Protein AF-A0A382YER0-F1 (afdb_monomer_lite)

Foldseek 3Di:
DVVVVQVVVVVDPPDPDDEAQDADPVVVVVCVVSVGHYDHAHPVQPDPVSSVVRRVVVVD

pLDDT: mean 95.54, std 2.73, range [79.56, 98.12]

Secondary structure (DSSP, 8-state):
-HHHHHHHHTT-TT-S---EEE--HHHHHHHHHTT--EEE--TT-SSHHHHHHHHHHHH-

Organism: NCBI:txid408172

Structure (mmCIF, N/CA/C/O backbone):
data_AF-A0A382YER0-F1
#
_entry.id   AF-A0A382YER0-F1
#
loop_
_atom_site.group_PDB
_atom_site.id
_atom_site.type_symbol
_atom_site.label_atom_id
_atom_site.label_alt_id
_atom_site.label_comp_id
_atom_site.label_asym_id
_atom_site.label_entity_id
_atom_site.label_seq_id
_atom_site.pdbx_PDB_ins_code
_atom_site.Cartn_x
_atom_site.Cartn_y
_atom_site.Cartn_z
_atom_site.occupancy
_atom_site.B_iso_or_equiv
_atom_site.auth_seq_id
_atom_site.auth_comp_id
_atom_site.auth_asym_id
_atom_site.auth_atom_id
_atom_site.pdbx_PDB_model_num
ATOM 1 N N . MET A 1 1 ? -2.985 15.205 -1.213 1.00 89.00 1 MET A N 1
ATOM 2 C CA . MET A 1 1 ? -4.025 14.383 -1.876 1.00 89.00 1 MET A CA 1
ATOM 3 C C . MET A 1 1 ? -4.083 12.974 -1.293 1.00 89.00 1 MET A C 1
ATOM 5 O O . MET A 1 1 ? -5.118 12.641 -0.739 1.00 89.00 1 MET A O 1
ATOM 9 N N . ILE A 1 2 ? -3.005 12.178 -1.355 1.00 93.38 2 ILE A N 1
ATOM 10 C CA . ILE A 1 2 ? -3.016 10.779 -0.880 1.00 93.38 2 ILE A CA 1
ATOM 11 C C . ILE A 1 2 ? -3.324 10.636 0.619 1.00 93.38 2 ILE A C 1
ATOM 13 O O . ILE A 1 2 ? -4.166 9.824 0.984 1.00 93.38 2 ILE A O 1
ATOM 17 N N . GLU A 1 3 ? -2.759 11.503 1.467 1.00 95.00 3 GLU A N 1
ATOM 18 C CA . GLU A 1 3 ? -3.075 11.506 2.901 1.00 95.00 3 GLU A CA 1
ATOM 19 C C . GLU A 1 3 ? -4.566 11.741 3.161 1.00 95.00 3 GLU A C 1
ATOM 21 O O . GLU A 1 3 ? -5.185 11.038 3.948 1.00 95.00 3 GLU A O 1
ATOM 26 N N . HIS A 1 4 ? -5.178 12.691 2.456 1.00 96.31 4 HIS A N 1
ATOM 27 C CA . HIS A 1 4 ? -6.607 12.972 2.598 1.00 96.31 4 HIS A CA 1
ATOM 28 C C . HIS A 1 4 ? -7.478 11.765 2.232 1.00 96.31 4 HIS A C 1
ATOM 30 O O . HIS A 1 4 ? -8.487 11.518 2.889 1.00 96.31 4 HIS A O 1
ATOM 36 N N . VAL A 1 5 ? -7.080 11.000 1.209 1.00 96.38 5 VAL A N 1
ATOM 37 C CA . VAL A 1 5 ? -7.751 9.745 0.840 1.00 96.38 5 VAL A CA 1
ATOM 38 C C . VAL A 1 5 ? -7.596 8.720 1.960 1.00 96.38 5 VAL A C 1
ATOM 40 O O . VAL A 1 5 ? -8.603 8.210 2.436 1.00 96.38 5 VAL A O 1
ATOM 43 N N . TYR A 1 6 ? -6.371 8.486 2.439 1.00 97.50 6 TYR A N 1
ATOM 44 C CA . TYR A 1 6 ? -6.097 7.547 3.529 1.00 97.50 6 TYR A CA 1
ATOM 45 C C . TYR A 1 6 ? -6.912 7.869 4.787 1.00 97.50 6 TYR A C 1
ATOM 47 O O . TYR A 1 6 ? -7.660 7.028 5.278 1.00 97.50 6 TYR A O 1
ATOM 55 N N . ARG A 1 7 ? -6.851 9.123 5.256 1.00 96.38 7 ARG A N 1
ATOM 56 C CA . ARG A 1 7 ? -7.569 9.573 6.457 1.00 96.38 7 ARG A CA 1
ATOM 57 C C . ARG A 1 7 ? -9.073 9.373 6.323 1.00 96.38 7 ARG A C 1
ATOM 59 O O . ARG A 1 7 ? -9.704 8.951 7.282 1.00 96.38 7 ARG A O 1
ATOM 66 N N . ARG A 1 8 ? -9.647 9.653 5.148 1.00 97.00 8 ARG A N 1
ATOM 67 C CA . ARG A 1 8 ? -11.076 9.419 4.897 1.00 97.00 8 ARG A CA 1
ATOM 68 C C . ARG A 1 8 ? -11.423 7.937 4.856 1.00 97.00 8 ARG A C 1
ATOM 70 O O . ARG A 1 8 ? -12.453 7.567 5.408 1.00 97.00 8 ARG A O 1
ATOM 77 N N . SER A 1 9 ? -10.576 7.101 4.262 1.00 97.25 9 SER A N 1
ATOM 78 C CA . SER A 1 9 ? -10.763 5.647 4.264 1.00 97.25 9 SER A CA 1
ATOM 79 C C . SER A 1 9 ? -10.763 5.077 5.685 1.00 97.25 9 SER A C 1
ATOM 81 O O . SER A 1 9 ? -11.583 4.217 5.987 1.00 97.25 9 SER A O 1
ATOM 83 N N . CYS A 1 10 ? -9.929 5.605 6.588 1.00 96.62 10 CYS A N 1
ATOM 84 C CA . CYS A 1 10 ? -9.908 5.203 8.000 1.00 96.62 10 CYS A CA 1
ATOM 85 C C . CYS A 1 10 ? -11.178 5.577 8.791 1.00 96.62 10 CYS A C 1
ATOM 87 O O . CYS A 1 10 ? -11.352 5.089 9.901 1.00 96.62 10 CYS A O 1
ATOM 89 N N . LEU A 1 11 ? -12.053 6.447 8.268 1.00 96.75 11 LEU A N 1
ATOM 90 C CA . LEU A 1 11 ? -13.320 6.804 8.927 1.00 96.75 11 LEU A CA 1
ATOM 91 C C . LEU A 1 11 ? -14.449 5.804 8.636 1.00 96.75 11 LEU A C 1
ATOM 93 O O . LEU A 1 11 ? -15.532 5.923 9.211 1.00 96.75 11 LEU A O 1
ATOM 97 N N . VAL A 1 12 ? -14.234 4.858 7.720 1.00 96.19 12 VAL A N 1
ATOM 98 C CA . VAL A 1 12 ? -15.230 3.848 7.355 1.00 96.19 12 VAL A CA 1
ATOM 99 C C . VAL A 1 12 ? -15.369 2.836 8.493 1.00 96.19 12 VAL A C 1
ATOM 101 O O . VAL A 1 12 ? -14.384 2.283 8.973 1.00 96.19 12 VAL A O 1
ATOM 104 N N . SER A 1 13 ? -16.604 2.582 8.928 1.00 94.94 13 SER A N 1
ATOM 105 C CA . SER A 1 13 ? -16.897 1.537 9.910 1.00 94.94 13 SER A CA 1
ATOM 106 C C . SER A 1 13 ? -16.803 0.141 9.285 1.00 94.94 13 SER A C 1
ATOM 108 O O . SER A 1 13 ? -17.045 -0.034 8.093 1.00 94.94 13 SER A O 1
ATOM 110 N N . ASN A 1 14 ? -16.501 -0.871 10.107 1.00 95.38 14 ASN A N 1
ATOM 111 C CA . ASN A 1 14 ? -16.363 -2.277 9.692 1.00 95.38 14 ASN A CA 1
ATOM 112 C C . ASN A 1 14 ? -15.190 -2.555 8.731 1.00 95.38 14 ASN A C 1
ATOM 114 O O . ASN A 1 14 ? -15.271 -3.455 7.897 1.00 95.38 14 ASN A O 1
ATOM 118 N N . VAL A 1 15 ? -14.105 -1.789 8.844 1.00 95.62 15 VAL A N 1
ATOM 119 C CA . VAL A 1 15 ? -12.822 -2.070 8.188 1.00 95.62 15 VAL A CA 1
ATOM 120 C C . VAL A 1 15 ? -11.768 -2.222 9.279 1.00 95.62 15 VAL A C 1
ATOM 122 O O . VAL A 1 15 ? -11.549 -1.285 10.042 1.00 95.62 15 VAL A O 1
ATOM 125 N N . ASP A 1 16 ? -11.120 -3.386 9.357 1.00 94.25 16 ASP A N 1
ATOM 126 C CA . ASP A 1 16 ? -10.118 -3.658 10.399 1.00 94.25 16 ASP A CA 1
ATOM 127 C C . ASP A 1 16 ? -8.827 -2.859 10.184 1.00 94.25 16 ASP A C 1
ATOM 129 O O . ASP A 1 16 ? -8.220 -2.365 11.134 1.00 94.25 16 ASP A O 1
ATOM 133 N N . LYS A 1 17 ? -8.399 -2.726 8.921 1.00 94.56 17 LYS A N 1
ATOM 134 C CA . LYS A 1 17 ? -7.167 -2.029 8.547 1.00 94.56 17 LYS A CA 1
ATOM 135 C C . LYS A 1 17 ? -7.282 -1.384 7.170 1.00 94.56 17 LYS A C 1
ATOM 137 O O . LYS A 1 17 ? -7.823 -1.970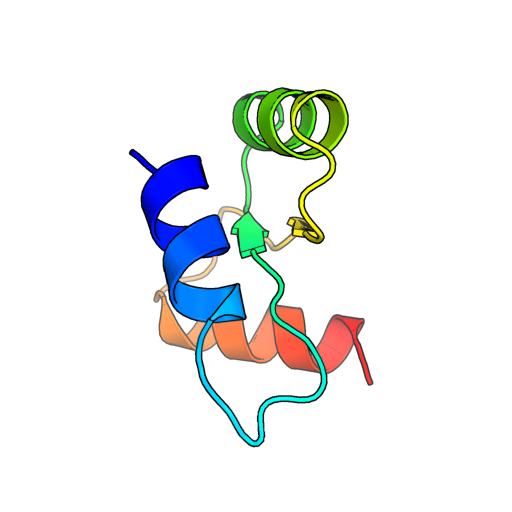 6.237 1.00 94.56 17 LYS A O 1
ATOM 142 N N . VAL A 1 18 ? -6.706 -0.192 7.038 1.00 96.88 18 VAL A N 1
ATOM 143 C CA . VAL A 1 18 ? -6.499 0.500 5.761 1.00 96.88 18 VAL A CA 1
ATOM 144 C C . VAL A 1 18 ? -4.998 0.574 5.511 1.00 96.88 18 VAL A C 1
ATOM 146 O O . VAL A 1 18 ? -4.257 0.978 6.398 1.00 96.88 18 VAL A O 1
ATOM 149 N N . VAL A 1 19 ? -4.548 0.192 4.316 1.00 97.12 19 VAL A N 1
ATOM 150 C CA . VAL A 1 19 ? -3.129 0.207 3.922 1.00 97.12 19 VAL A CA 1
ATOM 151 C C . VAL A 1 19 ? -3.000 0.821 2.529 1.00 97.12 19 VAL A C 1
ATOM 153 O O . VAL A 1 19 ? -3.830 0.560 1.657 1.00 97.12 19 VAL A O 1
ATOM 156 N N . LEU A 1 20 ? -1.964 1.629 2.302 1.00 97.44 20 LEU A N 1
ATOM 157 C CA . LEU A 1 20 ? -1.600 2.131 0.975 1.00 97.44 20 LEU A CA 1
ATOM 158 C C . LEU A 1 20 ? -0.661 1.151 0.261 1.00 97.44 20 LEU A C 1
ATOM 160 O O . LEU A 1 20 ? 0.412 0.845 0.765 1.00 97.44 20 LEU A O 1
ATOM 164 N N . ALA A 1 21 ? -1.017 0.704 -0.941 1.00 97.44 21 ALA A N 1
ATOM 165 C CA . ALA A 1 21 ? -0.093 -0.023 -1.813 1.00 97.44 21 ALA A CA 1
ATOM 166 C C . ALA A 1 21 ? 0.658 0.973 -2.711 1.00 97.44 21 ALA A C 1
ATOM 168 O O . ALA A 1 21 ? 0.044 1.618 -3.565 1.00 97.44 21 ALA A O 1
ATOM 169 N N . ILE A 1 22 ? 1.968 1.120 -2.506 1.00 96.62 22 ILE A N 1
ATOM 170 C CA . ILE A 1 22 ? 2.815 2.115 -3.189 1.00 96.62 22 ILE A CA 1
ATOM 171 C C . ILE A 1 22 ? 4.008 1.442 -3.881 1.00 96.62 22 ILE A C 1
ATOM 173 O O . ILE A 1 22 ? 4.379 0.329 -3.521 1.00 96.62 22 ILE A O 1
ATOM 177 N N . CYS A 1 23 ? 4.619 2.103 -4.866 1.00 95.75 23 CYS A N 1
ATOM 178 C CA . CYS A 1 23 ? 5.795 1.590 -5.593 1.00 95.75 23 CYS A CA 1
ATOM 179 C C . CYS A 1 23 ? 6.946 2.591 -5.735 1.00 95.75 23 CYS A C 1
ATOM 181 O O . CYS A 1 23 ? 7.891 2.344 -6.482 1.00 95.75 23 CYS A O 1
ATOM 183 N N . GLU A 1 24 ? 6.866 3.738 -5.062 1.00 93.88 24 GLU A N 1
ATOM 184 C CA . GLU A 1 24 ? 7.862 4.799 -5.182 1.00 93.88 24 GLU A CA 1
ATOM 185 C C . GLU A 1 24 ? 8.405 5.183 -3.808 1.00 93.88 24 GLU A C 1
ATOM 187 O O . GLU A 1 24 ? 7.635 5.461 -2.889 1.00 93.88 24 GLU A O 1
ATOM 192 N N . GLU A 1 25 ? 9.729 5.298 -3.704 1.00 90.25 25 GLU A N 1
ATOM 193 C CA . GLU A 1 25 ? 10.443 5.704 -2.482 1.00 90.25 25 GLU A CA 1
ATOM 194 C C . GLU A 1 25 ? 9.963 7.068 -1.955 1.00 90.25 25 GLU A C 1
ATOM 196 O O . GLU A 1 25 ? 9.799 7.278 -0.757 1.00 90.25 25 GLU A O 1
ATOM 201 N N . LYS A 1 26 ? 9.620 8.004 -2.852 1.00 92.88 26 LYS A N 1
ATOM 202 C CA . LYS A 1 26 ? 9.068 9.310 -2.451 1.00 92.88 26 LYS A CA 1
ATOM 203 C C . LYS A 1 26 ? 7.746 9.185 -1.690 1.00 92.88 26 LYS A C 1
ATOM 205 O O . LYS A 1 26 ? 7.448 10.020 -0.840 1.00 92.88 26 LYS A O 1
ATOM 210 N N . LEU A 1 27 ? 6.927 8.182 -2.013 1.00 93.50 27 LEU A N 1
ATOM 211 C CA . LEU A 1 27 ? 5.677 7.931 -1.297 1.00 93.50 27 LEU A CA 1
ATOM 212 C C . LEU A 1 27 ? 5.929 7.227 0.035 1.00 93.50 27 LEU A C 1
ATOM 214 O O . LEU A 1 27 ? 5.176 7.462 0.975 1.00 93.50 27 LEU A O 1
ATOM 218 N N . GLU A 1 28 ? 6.988 6.427 0.134 1.00 94.75 28 GLU A N 1
ATOM 219 C CA . GLU A 1 28 ? 7.413 5.794 1.381 1.00 94.75 28 GLU A CA 1
ATOM 220 C C . GLU A 1 28 ? 7.767 6.849 2.438 1.00 94.75 28 GLU A C 1
ATOM 222 O O . GLU A 1 28 ? 7.235 6.813 3.548 1.00 94.75 28 GLU A O 1
ATOM 227 N N . GLU A 1 29 ? 8.560 7.862 2.071 1.00 94.25 29 GLU A N 1
ATOM 228 C CA . GLU A 1 29 ? 8.875 8.993 2.956 1.00 94.25 29 GLU A CA 1
ATOM 229 C C . GLU A 1 29 ? 7.612 9.720 3.442 1.00 94.25 29 GLU A C 1
ATOM 231 O O . GLU A 1 29 ? 7.478 10.027 4.628 1.00 94.25 29 GLU A O 1
ATOM 236 N N . VAL A 1 30 ? 6.653 9.968 2.544 1.00 94.44 30 VAL A N 1
ATOM 237 C CA . VAL A 1 30 ? 5.373 10.606 2.896 1.00 94.44 30 VAL A CA 1
ATOM 238 C C . VAL A 1 30 ? 4.570 9.736 3.864 1.00 94.44 30 VAL A C 1
ATOM 240 O O . VAL A 1 30 ? 4.025 10.253 4.839 1.00 94.44 30 VAL A O 1
ATOM 243 N N . CYS A 1 31 ? 4.496 8.425 3.627 1.00 96.00 31 CYS A N 1
ATOM 244 C CA . CYS A 1 31 ? 3.758 7.514 4.500 1.00 96.00 31 CYS A CA 1
ATOM 245 C C . CYS A 1 31 ? 4.397 7.416 5.888 1.00 96.00 31 CYS A C 1
ATOM 247 O O . CYS A 1 31 ? 3.679 7.502 6.886 1.00 96.00 31 CYS A O 1
ATOM 249 N N . ASN A 1 32 ? 5.728 7.332 5.956 1.00 94.94 32 ASN A N 1
ATOM 250 C CA . ASN A 1 32 ? 6.476 7.330 7.212 1.00 94.94 32 ASN A CA 1
ATOM 251 C C . ASN A 1 32 ? 6.251 8.628 8.006 1.00 94.94 32 ASN A C 1
ATOM 253 O O . ASN A 1 32 ? 5.901 8.576 9.186 1.00 94.94 32 ASN A O 1
ATOM 257 N N . ASN A 1 33 ? 6.374 9.792 7.359 1.00 95.50 33 ASN A N 1
ATOM 258 C CA . ASN A 1 33 ? 6.203 11.094 8.013 1.00 95.50 33 ASN A CA 1
ATOM 259 C C . ASN A 1 33 ? 4.770 11.332 8.516 1.00 95.50 33 ASN A C 1
ATOM 261 O O . ASN A 1 33 ? 4.579 11.928 9.576 1.00 95.50 33 ASN A O 1
ATOM 265 N N . SER A 1 34 ? 3.764 10.857 7.777 1.00 94.94 34 SER A N 1
ATOM 266 C CA . SER A 1 34 ? 2.348 11.022 8.133 1.00 94.94 34 SER A CA 1
ATOM 267 C C . SER A 1 34 ? 1.771 9.851 8.945 1.00 94.94 34 SER A C 1
ATOM 269 O O . SER A 1 34 ? 0.564 9.847 9.215 1.00 94.94 34 SER A O 1
ATOM 271 N N . GLN A 1 35 ? 2.598 8.875 9.346 1.00 95.56 35 GLN A N 1
ATOM 272 C CA . GLN A 1 35 ? 2.193 7.671 10.090 1.00 95.56 35 GLN A CA 1
ATOM 273 C C . GLN A 1 35 ? 1.036 6.913 9.411 1.00 95.56 35 GLN A C 1
ATOM 275 O O . GLN A 1 35 ? 0.037 6.564 10.043 1.00 95.56 35 GLN A O 1
ATOM 280 N N . MET A 1 36 ? 1.135 6.725 8.096 1.00 97.25 36 MET A N 1
ATOM 281 C CA . MET A 1 36 ? 0.167 5.955 7.313 1.00 97.25 36 MET A CA 1
ATOM 282 C C . MET A 1 36 ? 0.690 4.538 7.122 1.00 97.25 36 MET A C 1
ATOM 284 O O . MET A 1 36 ? 1.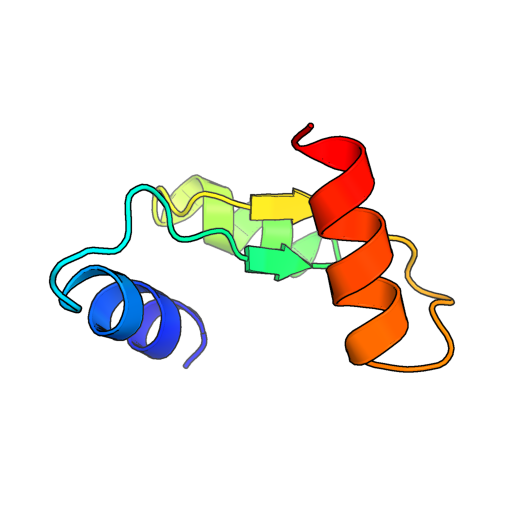855 4.370 6.778 1.00 97.25 36 MET A O 1
ATOM 288 N N . ASP A 1 37 ? -0.161 3.530 7.301 1.00 97.12 37 ASP A N 1
ATOM 289 C CA . ASP A 1 37 ? 0.198 2.153 6.975 1.00 97.12 37 ASP A CA 1
ATOM 290 C C . ASP A 1 37 ? 0.333 1.997 5.456 1.00 97.12 37 ASP A C 1
ATOM 292 O O . ASP A 1 37 ? -0.549 2.400 4.689 1.00 97.12 37 ASP A O 1
ATOM 296 N N . TYR A 1 38 ? 1.419 1.370 5.012 1.00 97.25 38 TYR A N 1
ATOM 297 C CA . TYR A 1 38 ? 1.672 1.103 3.601 1.00 97.25 38 TYR A CA 1
ATOM 298 C C . TYR A 1 38 ? 2.342 -0.253 3.387 1.00 97.25 38 TYR A C 1
ATOM 300 O O . TYR A 1 38 ? 2.845 -0.885 4.315 1.00 97.25 38 TYR A O 1
ATOM 308 N N . VAL A 1 39 ? 2.342 -0.687 2.132 1.00 97.19 39 VAL A N 1
ATOM 309 C CA . VAL A 1 39 ? 3.104 -1.825 1.631 1.00 97.19 39 VAL A CA 1
ATOM 310 C C . VAL A 1 39 ? 3.761 -1.430 0.313 1.00 97.19 39 VAL A C 1
ATOM 312 O O . VAL A 1 39 ? 3.126 -0.823 -0.557 1.00 97.19 39 VAL A O 1
ATOM 315 N N . ILE A 1 40 ? 5.047 -1.750 0.183 1.00 96.69 40 ILE A N 1
ATOM 316 C CA . ILE A 1 40 ? 5.772 -1.590 -1.075 1.00 96.69 40 ILE A CA 1
ATOM 317 C C . ILE A 1 40 ? 5.367 -2.730 -2.007 1.00 96.69 40 ILE A C 1
ATOM 319 O O . ILE A 1 40 ? 5.319 -3.892 -1.611 1.00 96.69 40 ILE A O 1
ATOM 323 N N . THR A 1 41 ? 5.056 -2.371 -3.241 1.00 97.38 41 THR A N 1
ATOM 324 C CA . THR A 1 41 ? 4.630 -3.268 -4.315 1.00 97.38 41 THR A CA 1
ATOM 325 C C . THR A 1 41 ? 5.471 -3.000 -5.555 1.00 97.38 41 THR A C 1
ATOM 327 O O . THR A 1 41 ? 6.015 -1.902 -5.708 1.00 97.38 41 THR A O 1
ATOM 330 N N . ASP A 1 42 ? 5.557 -3.973 -6.455 1.00 96.94 42 ASP A N 1
ATOM 331 C CA . ASP A 1 42 ? 6.344 -3.878 -7.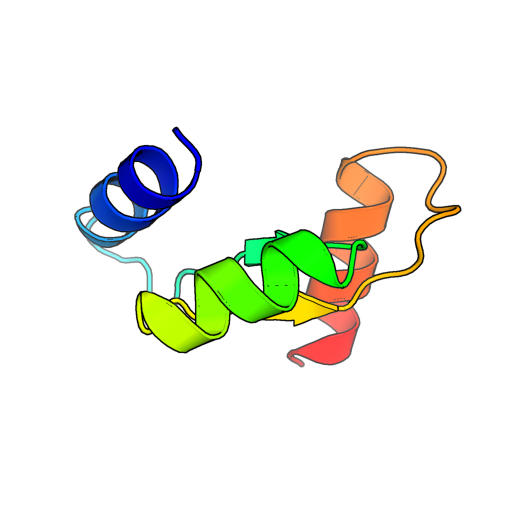678 1.00 96.94 42 ASP A CA 1
ATOM 332 C C . ASP A 1 42 ? 5.882 -2.688 -8.538 1.00 96.94 42 ASP A C 1
ATOM 334 O O . ASP A 1 42 ? 4.689 -2.423 -8.749 1.00 96.94 42 ASP A O 1
ATOM 338 N N . ARG A 1 43 ? 6.847 -1.910 -9.023 1.00 96.25 43 ARG A N 1
ATOM 339 C CA . ARG A 1 43 ? 6.594 -0.776 -9.908 1.00 96.25 43 ARG A CA 1
ATOM 340 C C . ARG A 1 43 ? 6.004 -1.229 -11.238 1.00 96.25 43 ARG A C 1
ATOM 342 O O . ARG A 1 43 ? 5.146 -0.525 -11.765 1.00 96.25 43 ARG A O 1
ATOM 349 N N . GLU A 1 44 ? 6.386 -2.413 -11.704 1.00 96.81 44 GLU A N 1
ATOM 350 C CA . GLU A 1 44 ? 6.025 -2.954 -13.014 1.00 96.81 44 GLU A CA 1
ATOM 351 C C . GLU A 1 44 ? 4.688 -3.715 -13.015 1.00 96.81 44 GLU A C 1
ATOM 353 O O . GLU A 1 44 ? 4.358 -4.388 -13.993 1.00 96.81 44 GLU A O 1
ATOM 358 N N . GLN A 1 45 ? 3.885 -3.607 -11.944 1.00 96.12 45 GLN A N 1
ATOM 359 C CA . GLN A 1 45 ? 2.542 -4.192 -11.929 1.00 96.12 45 GLN A CA 1
ATOM 360 C C . GLN A 1 45 ? 1.705 -3.681 -13.119 1.00 96.12 45 GLN A C 1
ATOM 362 O O . GLN A 1 45 ? 1.519 -2.464 -13.238 1.00 96.12 45 GLN A O 1
ATOM 367 N N . PRO A 1 46 ? 1.152 -4.571 -13.971 1.00 95.81 46 PRO A N 1
ATOM 368 C CA . PRO A 1 46 ? 0.470 -4.167 -15.203 1.00 95.81 46 PRO A CA 1
ATOM 369 C C . PRO A 1 46 ? -0.789 -3.333 -14.958 1.00 95.81 46 PRO A C 1
ATOM 371 O O . PRO A 1 46 ? -1.127 -2.457 -15.757 1.00 95.81 46 PRO A O 1
ATOM 374 N N . THR A 1 47 ? -1.503 -3.609 -13.863 1.00 97.12 47 THR A N 1
ATOM 375 C CA . THR A 1 47 ? -2.730 -2.904 -13.492 1.00 97.12 47 THR A CA 1
ATOM 376 C C . THR A 1 47 ? -2.773 -2.549 -12.007 1.00 97.12 47 THR A C 1
ATOM 378 O O . THR A 1 47 ? -2.052 -3.093 -11.169 1.00 97.12 47 THR A O 1
ATOM 381 N N . ALA A 1 48 ? -3.691 -1.648 -11.650 1.00 94.62 48 ALA A N 1
ATOM 382 C CA . ALA A 1 48 ? -3.960 -1.319 -10.253 1.00 94.62 48 ALA A CA 1
ATOM 383 C C . ALA A 1 48 ? -4.486 -2.523 -9.448 1.00 94.62 48 ALA A C 1
ATOM 385 O O . ALA A 1 48 ? -4.221 -2.614 -8.253 1.00 94.62 48 ALA A O 1
ATOM 386 N N . ILE A 1 49 ? -5.212 -3.448 -10.084 1.00 97.00 49 ILE A N 1
ATOM 387 C CA . ILE A 1 49 ? -5.754 -4.635 -9.408 1.00 97.00 49 ILE A CA 1
ATOM 388 C C . ILE A 1 49 ? -4.630 -5.627 -9.098 1.00 97.00 49 ILE A C 1
ATOM 390 O O . ILE A 1 49 ? -4.615 -6.189 -8.006 1.00 97.00 49 ILE A O 1
ATOM 394 N N . ASP A 1 50 ? -3.650 -5.782 -9.994 1.00 97.81 50 ASP A N 1
ATOM 395 C CA . ASP A 1 50 ? -2.478 -6.632 -9.738 1.00 97.81 50 ASP A CA 1
ATOM 396 C C . ASP A 1 50 ? -1.676 -6.125 -8.531 1.00 97.81 50 ASP A C 1
ATOM 398 O O . ASP A 1 50 ? -1.278 -6.911 -7.670 1.00 97.81 50 ASP A O 1
ATOM 402 N N . ARG A 1 51 ? -1.547 -4.797 -8.393 1.00 97.50 51 ARG A N 1
ATOM 403 C CA . ARG A 1 51 ? -0.956 -4.148 -7.212 1.00 97.50 51 ARG A CA 1
ATOM 404 C C . ARG A 1 51 ? -1.727 -4.454 -5.926 1.00 97.50 51 ARG A C 1
ATOM 406 O O . ARG A 1 51 ? -1.111 -4.725 -4.899 1.00 97.50 51 ARG A O 1
ATOM 413 N N . VAL A 1 52 ? -3.061 -4.446 -5.968 1.00 97.25 52 VAL A N 1
ATOM 414 C CA . VAL A 1 52 ? -3.891 -4.855 -4.819 1.00 97.25 52 VAL A CA 1
ATOM 415 C C . VAL A 1 52 ? -3.673 -6.336 -4.492 1.00 97.25 52 VAL A C 1
ATOM 417 O O . VAL A 1 52 ? -3.541 -6.687 -3.322 1.00 97.25 52 VAL A O 1
ATOM 420 N N . GLY A 1 53 ? -3.584 -7.200 -5.505 1.00 97.38 53 GLY A N 1
ATOM 421 C CA . GLY A 1 53 ? -3.316 -8.628 -5.324 1.00 97.38 53 GLY A CA 1
ATOM 422 C C . GLY A 1 53 ? -1.923 -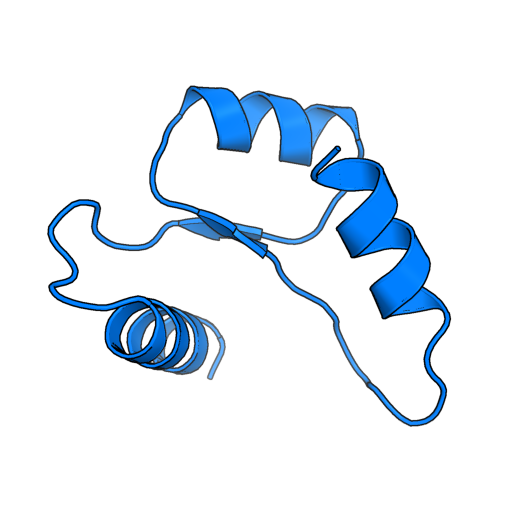8.921 -4.759 1.00 97.38 53 GLY A C 1
ATOM 423 O O . GLY A 1 53 ? -1.759 -9.827 -3.945 1.00 97.38 53 GLY A O 1
ATOM 424 N N . GLU A 1 54 ? -0.903 -8.163 -5.157 1.00 98.12 54 GLU A N 1
ATOM 425 C CA . GLU A 1 54 ? 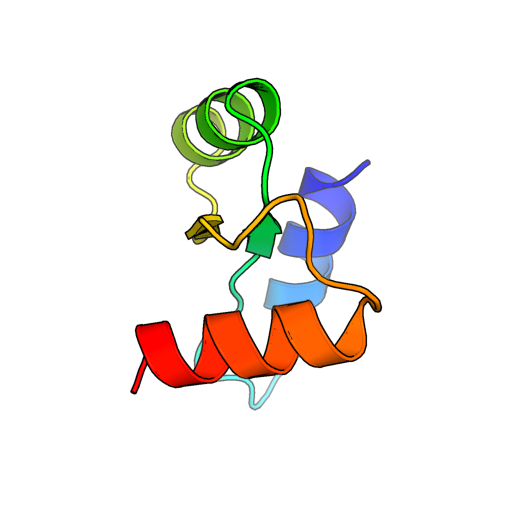0.425 -8.215 -4.541 1.00 98.12 54 GLU A CA 1
ATOM 426 C C . GLU A 1 54 ? 0.397 -7.735 -3.087 1.00 98.12 54 GLU A C 1
ATOM 428 O O . GLU A 1 54 ? 0.865 -8.451 -2.207 1.00 98.12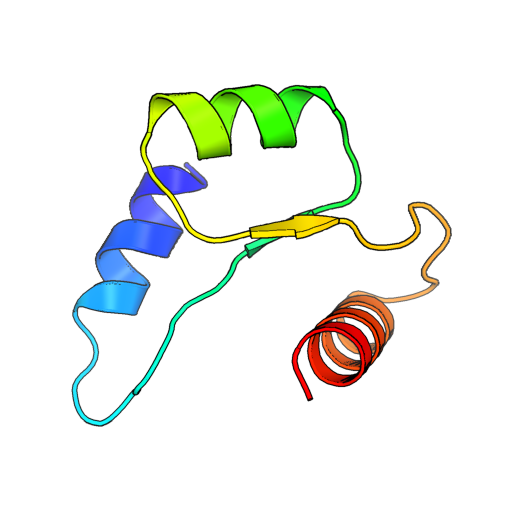 54 GLU A O 1
ATOM 433 N N . ALA A 1 55 ? -0.214 -6.578 -2.822 1.00 97.38 55 ALA A N 1
ATOM 434 C CA . ALA A 1 55 ? -0.362 -6.042 -1.473 1.00 97.38 55 ALA A CA 1
ATOM 435 C C . ALA A 1 55 ? -1.062 -7.033 -0.531 1.00 97.38 55 ALA A C 1
ATOM 437 O O . ALA A 1 55 ? -0.603 -7.237 0.590 1.00 97.38 55 ALA A O 1
ATOM 438 N N . ALA A 1 56 ? -2.133 -7.685 -0.995 1.00 96.31 56 ALA A N 1
ATOM 439 C CA . ALA A 1 56 ? -2.839 -8.708 -0.231 1.00 96.31 56 ALA A CA 1
ATOM 440 C C . ALA A 1 56 ? -1.923 -9.894 0.121 1.00 96.31 56 ALA A C 1
ATOM 442 O O . ALA A 1 56 ? -1.843 -10.266 1.286 1.00 96.31 56 ALA A O 1
ATOM 443 N N . ARG A 1 57 ? -1.158 -10.420 -0.851 1.00 96.50 57 ARG A N 1
ATOM 444 C CA . ARG A 1 57 ? -0.195 -11.516 -0.621 1.00 96.50 57 ARG A CA 1
ATOM 445 C C . ARG A 1 57 ? 0.902 -11.158 0.385 1.00 96.50 57 ARG A C 1
ATOM 447 O O . ARG A 1 57 ? 1.367 -12.033 1.105 1.00 96.50 57 ARG A O 1
ATOM 454 N N . SER A 1 58 ? 1.329 -9.899 0.424 1.00 94.75 58 SER A N 1
ATOM 455 C CA . SER A 1 58 ? 2.348 -9.427 1.371 1.00 94.75 58 SER A CA 1
ATOM 456 C C . SER A 1 58 ? 1.813 -9.240 2.794 1.00 94.75 58 SER A C 1
ATOM 458 O O . SER A 1 58 ? 2.597 -9.230 3.741 1.00 94.75 58 SER A O 1
ATOM 460 N N . LEU A 1 59 ? 0.498 -9.066 2.954 1.00 91.81 59 LEU A N 1
ATOM 461 C CA . LEU A 1 59 ? -0.149 -8.819 4.245 1.00 91.81 59 LEU A CA 1
ATOM 462 C C . LEU A 1 59 ? -0.702 -10.093 4.909 1.00 91.81 59 LEU A C 1
ATOM 464 O O . LEU A 1 59 ? -0.877 -10.080 6.129 1.00 91.81 59 LEU A O 1
ATOM 468 N N . GLY A 1 60 ? -0.943 -11.167 4.145 1.00 79.56 60 GLY A N 1
ATOM 469 C CA . GLY A 1 60 ? -1.446 -12.458 4.638 1.00 79.56 60 GLY A CA 1
ATOM 470 C C . GLY A 1 60 ? -2.421 -13.115 3.676 1.00 79.56 60 GLY A C 1
ATOM 471 O O . GLY A 1 60 ? -3.632 -12.839 3.813 1.00 79.56 60 GLY A O 1
#

InterPro domains:
  IPR029044 Nucleotide-diphospho-sugar transferases [G3DSA:3.90.550.10] (1-60)

Radius of gyration: 11.65 Å; chains: 1; bounding box: 27×27×26 Å

Sequence (60 aa):
MIEHVYRRSCLVSNVDKVVLAICEEKLEEVCNNSQMDYVITDREQPTAIDRVGEAARSLG